Protein AF-A0A924K503-F1 (afdb_monomer_lite)

Structure (mmCIF, N/CA/C/O backbone):
data_AF-A0A924K503-F1
#
_entry.id   AF-A0A924K503-F1
#
loop_
_atom_site.group_PDB
_atom_site.id
_atom_site.type_symbol
_atom_site.label_atom_id
_atom_site.label_alt_id
_atom_site.label_comp_id
_atom_site.label_asym_id
_atom_site.label_entity_id
_atom_site.label_seq_id
_atom_site.pdbx_PDB_ins_code
_atom_site.Cartn_x
_atom_site.Cartn_y
_atom_site.Cartn_z
_atom_site.occupancy
_atom_site.B_iso_or_equiv
_atom_site.auth_seq_id
_atom_site.auth_comp_id
_atom_site.auth_asym_id
_atom_site.auth_atom_id
_atom_site.pdbx_PDB_model_num
ATOM 1 N N . MET A 1 1 ? 37.467 -23.038 -69.693 1.00 70.06 1 MET A N 1
ATOM 2 C CA . MET A 1 1 ? 37.809 -21.678 -69.196 1.00 70.06 1 MET A CA 1
ATOM 3 C C . MET A 1 1 ? 36.682 -20.637 -69.339 1.00 70.06 1 MET A C 1
ATOM 5 O O . MET A 1 1 ? 36.603 -19.745 -68.507 1.00 70.06 1 MET A O 1
ATOM 9 N N . ARG A 1 2 ? 35.776 -20.720 -70.331 1.00 81.38 2 ARG A N 1
ATOM 10 C CA . ARG A 1 2 ? 34.718 -19.707 -70.572 1.00 81.38 2 ARG A CA 1
ATOM 11 C C . ARG A 1 2 ? 33.615 -19.641 -69.495 1.00 81.38 2 ARG A C 1
ATOM 13 O O . ARG A 1 2 ? 33.121 -18.564 -69.187 1.00 81.38 2 ARG A O 1
ATOM 20 N N . THR A 1 3 ? 33.274 -20.772 -68.883 1.00 87.56 3 THR A N 1
ATOM 21 C CA . THR A 1 3 ? 32.226 -20.888 -67.849 1.00 87.56 3 THR A CA 1
ATOM 22 C C . THR A 1 3 ? 32.585 -20.178 -66.541 1.00 87.56 3 THR A C 1
ATOM 24 O O . THR A 1 3 ? 31.745 -19.486 -65.973 1.00 87.56 3 THR A O 1
ATOM 27 N N . ALA A 1 4 ? 33.841 -20.280 -66.094 1.00 90.12 4 ALA A N 1
ATOM 28 C CA . ALA A 1 4 ? 34.330 -19.585 -64.901 1.00 90.12 4 ALA A CA 1
ATOM 29 C C . ALA A 1 4 ? 34.285 -18.056 -65.067 1.00 90.12 4 ALA A C 1
ATOM 31 O O . ALA A 1 4 ? 33.856 -17.346 -64.161 1.00 90.12 4 ALA A O 1
ATOM 32 N N . LYS A 1 5 ? 34.645 -17.558 -66.258 1.00 90.31 5 LYS A N 1
ATOM 33 C CA . LYS A 1 5 ? 34.570 -16.131 -66.601 1.00 90.31 5 LYS A CA 1
ATOM 34 C C . LYS A 1 5 ? 33.128 -15.617 -66.598 1.00 90.31 5 LYS A C 1
ATOM 36 O O . LYS A 1 5 ? 32.862 -14.571 -66.016 1.00 90.31 5 LYS A O 1
ATOM 41 N N . ASN A 1 6 ? 32.197 -16.364 -67.192 1.00 92.38 6 ASN A N 1
ATOM 42 C CA . ASN A 1 6 ? 30.780 -15.993 -67.190 1.00 92.38 6 ASN A CA 1
ATOM 43 C C . ASN A 1 6 ? 30.218 -15.952 -65.762 1.00 92.38 6 ASN A C 1
ATOM 45 O O . ASN A 1 6 ? 29.602 -14.965 -65.383 1.00 92.38 6 ASN A O 1
ATOM 49 N N . LYS A 1 7 ? 30.543 -16.948 -64.928 1.00 93.06 7 LYS A N 1
ATOM 50 C CA . LYS A 1 7 ? 30.129 -16.979 -63.517 1.00 93.06 7 LYS A CA 1
ATOM 51 C C . LYS A 1 7 ? 30.683 -15.799 -62.708 1.00 93.06 7 LYS A C 1
ATOM 53 O O . LYS A 1 7 ? 29.996 -15.291 -61.827 1.00 93.06 7 LYS A O 1
ATOM 58 N N . ALA A 1 8 ? 31.909 -15.358 -62.998 1.00 94.00 8 ALA A N 1
ATOM 59 C CA . ALA A 1 8 ? 32.484 -14.163 -62.383 1.00 94.00 8 ALA A CA 1
ATOM 60 C C . ALA A 1 8 ? 31.744 -12.883 -62.813 1.00 94.00 8 ALA A C 1
ATOM 62 O O . ALA A 1 8 ? 31.435 -12.042 -61.973 1.00 94.00 8 ALA A O 1
ATOM 63 N N . LEU A 1 9 ? 31.390 -12.763 -64.096 1.00 93.56 9 LEU A N 1
ATOM 64 C CA . LEU A 1 9 ? 30.590 -11.642 -64.600 1.00 93.56 9 LEU A CA 1
ATOM 65 C C . LEU A 1 9 ? 29.169 -11.632 -64.023 1.00 93.56 9 LEU A C 1
ATOM 67 O O . LEU A 1 9 ? 28.655 -10.566 -63.690 1.00 93.56 9 LEU A O 1
ATOM 71 N N . ASP A 1 10 ? 28.553 -12.800 -63.856 1.00 93.81 10 ASP A N 1
ATOM 72 C CA . ASP A 1 10 ? 27.220 -12.920 -63.264 1.00 93.81 10 ASP A CA 1
ATOM 73 C C . ASP A 1 10 ? 27.212 -12.531 -61.781 1.00 93.81 10 ASP A C 1
ATOM 75 O O . ASP A 1 10 ? 26.240 -11.937 -61.318 1.00 93.81 10 ASP A O 1
ATOM 79 N N . ARG A 1 11 ? 28.306 -12.784 -61.045 1.00 92.75 11 ARG A N 1
ATOM 80 C CA . ARG A 1 11 ? 28.481 -12.265 -59.677 1.00 92.75 11 ARG A CA 1
ATOM 81 C C . ARG A 1 11 ? 28.548 -10.742 -59.658 1.00 92.75 11 ARG A C 1
ATOM 83 O O . ARG A 1 11 ? 27.734 -10.131 -58.988 1.00 92.75 11 ARG A O 1
ATOM 90 N N . ILE A 1 12 ? 29.401 -10.133 -60.483 1.00 93.50 12 ILE A N 1
ATOM 91 C CA . ILE A 1 12 ? 29.533 -8.664 -60.556 1.00 93.50 12 ILE A CA 1
ATOM 92 C C . ILE A 1 12 ? 28.195 -7.996 -60.914 1.00 93.50 12 ILE A C 1
ATOM 94 O O . ILE A 1 12 ? 27.837 -6.957 -60.361 1.00 93.50 12 ILE A O 1
ATOM 98 N N . ARG A 1 13 ? 27.429 -8.593 -61.835 1.00 91.88 13 ARG A N 1
ATOM 99 C CA . ARG A 1 13 ? 26.086 -8.110 -62.196 1.00 91.88 13 ARG A CA 1
ATOM 100 C C . ARG A 1 13 ? 25.100 -8.237 -61.039 1.00 91.88 13 ARG A C 1
ATOM 102 O O . ARG A 1 13 ? 24.308 -7.326 -60.818 1.00 91.88 13 ARG A O 1
ATOM 109 N N . ARG A 1 14 ? 25.148 -9.353 -60.307 1.00 93.69 14 ARG A N 1
ATOM 110 C CA . ARG A 1 14 ? 24.310 -9.576 -59.127 1.00 93.69 14 ARG A CA 1
ATOM 111 C C . ARG A 1 14 ? 24.630 -8.567 -58.032 1.00 93.69 14 ARG A C 1
ATOM 113 O O . ARG A 1 14 ? 23.702 -7.967 -57.511 1.00 93.69 14 ARG A O 1
ATOM 120 N N . ASP A 1 15 ? 25.907 -8.349 -57.746 1.00 93.50 15 ASP A N 1
ATOM 121 C CA . ASP A 1 15 ? 26.363 -7.442 -56.693 1.00 93.50 15 ASP A CA 1
ATOM 122 C C . ASP A 1 15 ? 25.942 -5.998 -56.991 1.00 93.50 15 ASP A C 1
ATOM 124 O O . ASP A 1 15 ? 25.444 -5.306 -56.110 1.00 93.50 15 ASP A O 1
ATOM 128 N N . ARG A 1 16 ? 26.019 -5.571 -58.260 1.00 92.25 16 ARG A N 1
ATOM 129 C CA . ARG A 1 16 ? 25.521 -4.256 -58.691 1.00 92.25 16 ARG A CA 1
ATOM 130 C C . ARG A 1 16 ? 24.011 -4.100 -58.491 1.00 92.25 16 ARG A C 1
ATOM 132 O O . ARG A 1 16 ? 23.565 -3.061 -58.022 1.00 92.25 16 ARG A O 1
ATOM 139 N N . ASN A 1 17 ? 23.231 -5.124 -58.833 1.00 92.56 17 ASN A N 1
ATOM 140 C CA . ASN A 1 17 ? 21.784 -5.096 -58.610 1.00 92.56 17 ASN A CA 1
ATOM 141 C C . ASN A 1 17 ? 21.427 -5.159 -57.120 1.00 92.56 17 ASN A C 1
ATOM 143 O O . ASN A 1 17 ? 20.423 -4.584 -56.718 1.00 92.56 17 ASN A O 1
ATOM 147 N N . LEU A 1 18 ? 22.215 -5.872 -56.310 1.00 92.25 18 LEU A N 1
ATOM 148 C CA . LEU A 1 18 ? 22.025 -5.926 -54.863 1.00 92.25 18 LEU A CA 1
ATOM 149 C C . LEU A 1 18 ? 22.298 -4.566 -54.225 1.00 92.25 18 LEU A C 1
ATOM 151 O O . LEU A 1 18 ? 21.484 -4.133 -53.423 1.00 92.25 18 LEU A O 1
ATOM 155 N N . ALA A 1 19 ? 23.371 -3.879 -54.625 1.00 92.56 19 ALA A N 1
ATOM 156 C CA . ALA A 1 19 ? 23.685 -2.540 -54.130 1.00 92.56 19 ALA A CA 1
ATOM 157 C C . ALA A 1 19 ? 22.525 -1.558 -54.363 1.00 92.56 19 ALA A C 1
ATOM 159 O O . ALA A 1 19 ? 22.044 -0.960 -53.409 1.00 92.56 19 ALA A O 1
ATOM 160 N 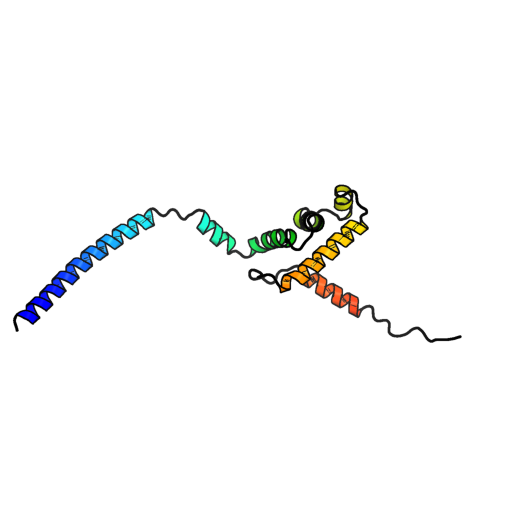N . GLY A 1 20 ? 21.989 -1.489 -55.588 1.00 91.94 20 GLY A N 1
ATOM 161 C CA . GLY A 1 20 ? 20.858 -0.598 -55.881 1.00 91.94 20 GLY A CA 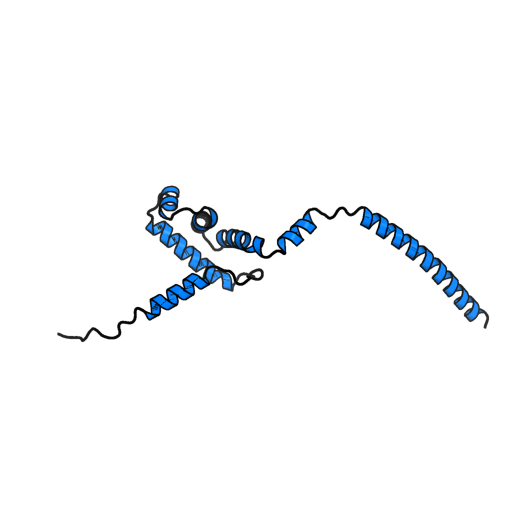1
ATOM 162 C C . GLY A 1 20 ? 19.576 -0.947 -55.112 1.00 91.94 20 GLY A C 1
ATOM 163 O O . GLY A 1 20 ? 18.839 -0.059 -54.708 1.00 91.94 20 GLY A O 1
ATOM 164 N N . LYS A 1 21 ? 19.318 -2.236 -54.850 1.00 91.00 21 LYS A N 1
ATOM 165 C CA . LYS A 1 21 ? 18.168 -2.657 -54.031 1.00 91.00 21 LYS A CA 1
ATOM 166 C C . LYS A 1 21 ? 18.335 -2.332 -52.551 1.00 91.00 21 LYS A C 1
ATOM 168 O O . LYS A 1 21 ? 17.344 -2.102 -51.874 1.00 91.00 21 LYS A O 1
ATOM 173 N N . LEU A 1 22 ? 19.564 -2.381 -52.040 1.00 91.50 22 LEU A N 1
ATOM 174 C CA . LEU A 1 22 ? 19.845 -2.025 -50.651 1.00 91.50 22 LEU A CA 1
ATOM 175 C C . LEU A 1 22 ? 19.630 -0.528 -50.422 1.00 91.50 22 LEU A C 1
ATOM 177 O O . LEU A 1 22 ? 19.020 -0.177 -49.422 1.00 91.50 22 LEU A O 1
ATOM 181 N N . GLU A 1 23 ? 20.041 0.317 -51.370 1.00 90.31 23 GLU A N 1
ATOM 182 C CA . GLU A 1 23 ? 19.776 1.764 -51.331 1.00 90.31 23 GLU A CA 1
ATOM 183 C C . GLU A 1 23 ? 18.268 2.070 -51.345 1.00 90.31 23 GLU A C 1
ATOM 185 O O . GLU A 1 23 ? 17.794 2.898 -50.575 1.00 90.31 23 GLU A O 1
ATOM 190 N N . GLU A 1 24 ? 17.489 1.364 -52.171 1.00 88.81 24 GLU A N 1
ATOM 191 C CA . GLU A 1 24 ? 16.025 1.509 -52.214 1.00 88.81 24 GLU A CA 1
ATOM 192 C C . GLU A 1 24 ? 15.366 1.106 -50.881 1.00 88.81 24 GLU A C 1
ATOM 194 O O . GLU A 1 24 ? 14.546 1.848 -50.346 1.00 88.81 24 GLU A O 1
ATOM 199 N N . ILE A 1 25 ? 15.785 -0.023 -50.292 1.00 88.75 25 ILE A N 1
ATOM 200 C CA . ILE A 1 25 ? 15.303 -0.478 -48.975 1.00 88.75 25 ILE A CA 1
ATOM 201 C C . ILE A 1 25 ? 15.682 0.514 -47.869 1.00 88.75 25 ILE A C 1
ATOM 203 O O . ILE A 1 25 ? 14.886 0.752 -46.964 1.00 88.75 25 ILE A O 1
ATOM 207 N N . GLU A 1 26 ? 16.891 1.074 -47.918 1.00 89.06 26 GLU A N 1
ATOM 208 C CA . GLU A 1 26 ? 17.350 2.068 -46.950 1.00 89.06 26 GLU A CA 1
ATOM 209 C C . GLU A 1 26 ? 16.499 3.340 -47.017 1.00 89.06 26 GLU A C 1
ATOM 211 O O . GLU A 1 26 ? 16.051 3.828 -45.979 1.00 89.06 26 GLU A O 1
ATOM 216 N N . HIS A 1 27 ? 16.207 3.833 -48.223 1.00 85.94 27 HIS A N 1
ATOM 217 C CA . HIS A 1 27 ? 15.322 4.980 -48.409 1.00 85.94 27 HIS A CA 1
ATOM 218 C C . HIS A 1 27 ? 13.899 4.718 -47.905 1.00 85.94 27 HIS A C 1
ATOM 220 O O . HIS A 1 27 ? 13.331 5.576 -47.225 1.00 85.94 27 HIS A O 1
ATOM 226 N N . ASP A 1 28 ? 13.340 3.538 -48.178 1.00 83.38 28 ASP A N 1
ATOM 227 C CA . ASP A 1 28 ? 12.021 3.148 -47.673 1.00 83.38 28 ASP A CA 1
ATOM 228 C C . ASP A 1 28 ? 11.998 3.062 -46.139 1.00 83.38 28 ASP A C 1
ATOM 230 O O . ASP A 1 28 ? 11.044 3.529 -45.511 1.00 83.38 28 ASP A O 1
ATOM 234 N N . LEU A 1 29 ? 13.051 2.515 -45.517 1.00 80.56 29 LEU A N 1
ATOM 235 C CA . LEU A 1 29 ? 13.180 2.468 -44.057 1.00 80.56 29 LEU A CA 1
ATOM 236 C C . LEU A 1 29 ? 13.263 3.871 -43.456 1.00 80.56 29 LEU A C 1
ATOM 238 O O . LEU A 1 29 ? 12.554 4.164 -42.499 1.00 80.56 29 LEU A O 1
ATOM 242 N N . GLN A 1 30 ? 14.092 4.745 -44.029 1.00 82.06 30 GLN A N 1
ATOM 243 C CA . GLN A 1 30 ? 14.253 6.123 -43.559 1.00 82.06 30 GLN A CA 1
ATOM 244 C C . GLN A 1 30 ? 12.948 6.916 -43.680 1.00 82.06 30 GLN A C 1
ATOM 246 O O . GLN A 1 30 ? 12.607 7.690 -42.787 1.00 82.06 30 GLN A O 1
ATOM 251 N N . ALA A 1 31 ? 12.186 6.711 -44.759 1.00 79.06 31 ALA A N 1
ATOM 252 C CA . ALA A 1 31 ? 10.878 7.334 -44.934 1.00 79.06 31 ALA A CA 1
ATOM 253 C C . ALA A 1 31 ? 9.853 6.829 -43.904 1.00 79.06 31 ALA A C 1
ATOM 255 O O . ALA A 1 31 ? 9.050 7.616 -43.404 1.00 79.06 31 ALA A O 1
ATOM 256 N N . GLN A 1 32 ? 9.891 5.537 -43.561 1.00 71.56 32 GLN A N 1
ATOM 257 C CA . GLN A 1 32 ? 9.062 4.969 -42.495 1.00 71.56 32 GLN A CA 1
ATOM 258 C C . GLN A 1 32 ? 9.460 5.513 -41.120 1.00 71.56 32 GLN A C 1
ATOM 260 O O . GLN A 1 32 ? 8.587 5.932 -40.368 1.00 71.56 32 GLN A O 1
ATOM 265 N N . GLU A 1 33 ? 10.756 5.566 -40.813 1.00 69.56 33 GLU A N 1
ATOM 266 C CA . GLU A 1 33 ? 11.295 6.070 -39.546 1.00 69.56 33 GLU A CA 1
ATOM 267 C C . GLU A 1 33 ? 10.988 7.563 -39.347 1.00 69.56 33 GLU A C 1
ATOM 269 O O . GLU A 1 33 ? 10.580 7.971 -38.264 1.00 69.56 33 GLU A O 1
ATOM 274 N N . ALA A 1 34 ? 11.055 8.372 -40.409 1.00 67.44 34 ALA A N 1
ATOM 275 C CA . ALA A 1 34 ? 10.669 9.785 -40.373 1.00 67.44 34 ALA A CA 1
ATOM 276 C C . ALA A 1 34 ? 9.169 10.016 -40.092 1.00 67.44 34 ALA A C 1
ATOM 278 O O . ALA A 1 34 ? 8.781 11.109 -39.676 1.00 67.44 34 ALA A O 1
ATOM 279 N N . LEU A 1 35 ? 8.322 9.006 -40.321 1.00 63.09 35 LEU A N 1
ATOM 280 C CA . LEU A 1 35 ? 6.890 9.027 -40.007 1.00 63.09 35 LEU A CA 1
ATOM 281 C C . LEU A 1 35 ? 6.573 8.432 -38.625 1.00 63.09 35 LEU A C 1
ATOM 283 O O . LEU A 1 35 ? 5.427 8.534 -38.177 1.00 63.09 35 LEU A O 1
ATOM 287 N N . VAL A 1 36 ? 7.558 7.846 -37.933 1.00 56.53 36 VAL A N 1
ATOM 288 C CA . VAL A 1 36 ? 7.411 7.421 -36.539 1.00 56.53 36 VAL A CA 1
ATOM 289 C C . VAL A 1 36 ? 7.435 8.668 -35.659 1.00 56.53 36 VAL A C 1
ATOM 291 O O . VAL A 1 36 ? 8.479 9.178 -35.262 1.00 56.53 36 VAL A O 1
ATOM 294 N N . VAL A 1 37 ? 6.248 9.179 -35.342 1.00 59.44 37 VAL A N 1
ATOM 295 C CA . VAL A 1 37 ? 6.066 10.021 -34.158 1.00 59.44 37 VAL A CA 1
ATOM 296 C C . VAL A 1 37 ? 6.381 9.121 -32.959 1.00 59.44 37 VAL A C 1
ATOM 298 O O . VAL A 1 37 ? 5.755 8.062 -32.876 1.00 59.44 37 VAL A O 1
ATOM 301 N N . PRO A 1 38 ? 7.329 9.480 -32.067 1.00 55.75 38 PRO A N 1
ATOM 302 C CA . PRO A 1 38 ? 7.589 8.701 -30.861 1.00 55.75 38 PRO A CA 1
ATOM 303 C C . PRO A 1 38 ? 6.258 8.437 -30.167 1.00 55.75 38 PRO A C 1
ATOM 305 O O . PRO A 1 38 ? 5.523 9.389 -29.876 1.00 55.75 38 PRO A O 1
ATOM 308 N N . ASP A 1 39 ? 5.907 7.162 -29.998 1.00 57.69 39 ASP A N 1
ATOM 309 C CA . ASP A 1 39 ? 4.628 6.817 -29.402 1.00 57.69 39 ASP A CA 1
ATOM 310 C C . ASP A 1 39 ? 4.619 7.416 -27.996 1.00 57.69 39 ASP A C 1
ATOM 312 O O . ASP A 1 39 ? 5.599 7.338 -27.253 1.00 57.69 39 ASP A O 1
ATOM 316 N N . PHE A 1 40 ? 3.515 8.056 -27.625 1.00 50.75 40 PHE A N 1
ATOM 317 C CA . PHE A 1 40 ? 3.337 8.675 -26.310 1.00 50.75 40 PHE A CA 1
ATOM 318 C C . PHE A 1 40 ? 3.662 7.671 -25.182 1.00 50.75 40 PHE A C 1
ATOM 320 O O . PHE A 1 40 ? 4.061 8.060 -24.085 1.00 50.75 40 PHE A O 1
ATOM 327 N N . PHE A 1 41 ? 3.515 6.377 -25.49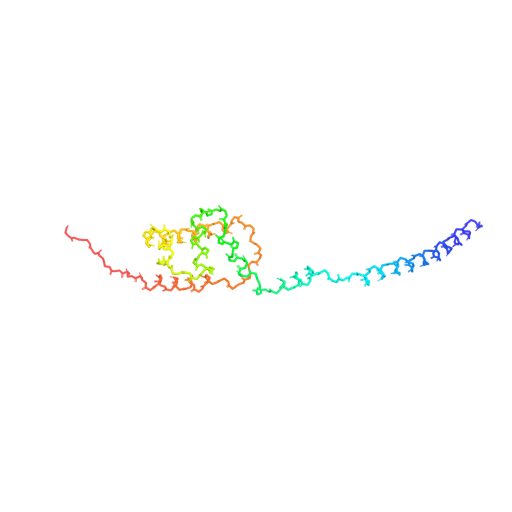0 1.00 51.53 41 PHE A N 1
ATOM 328 C CA . PHE A 1 41 ? 3.894 5.228 -24.679 1.00 51.53 41 PHE A CA 1
ATOM 329 C C . PHE A 1 41 ? 5.399 5.065 -24.427 1.00 51.53 41 PHE A C 1
ATOM 331 O O . PHE A 1 41 ? 5.754 4.789 -23.285 1.00 51.53 41 PHE A O 1
ATOM 338 N N . ASP A 1 42 ? 6.278 5.280 -25.407 1.00 57.66 42 ASP A N 1
ATOM 339 C CA . ASP A 1 42 ? 7.727 5.097 -25.221 1.00 57.66 42 ASP A CA 1
ATOM 340 C C . ASP A 1 42 ? 8.299 6.174 -24.287 1.00 57.66 42 ASP A C 1
ATOM 342 O O . ASP A 1 42 ? 9.041 5.879 -23.353 1.00 57.66 42 ASP A O 1
ATOM 346 N N . ALA A 1 43 ? 7.846 7.422 -24.446 1.00 59.59 43 ALA A N 1
ATOM 347 C CA . ALA A 1 43 ? 8.194 8.510 -23.532 1.00 59.59 43 ALA A CA 1
ATOM 348 C C . ALA A 1 43 ? 7.636 8.289 -22.112 1.00 59.59 43 ALA A C 1
ATOM 350 O O . ALA A 1 43 ? 8.253 8.689 -21.122 1.00 59.59 43 ALA A O 1
ATOM 351 N N . LEU A 1 44 ? 6.464 7.652 -21.997 1.00 56.56 44 LEU A N 1
ATOM 352 C CA . LEU A 1 44 ? 5.887 7.248 -20.714 1.00 56.56 44 LEU A CA 1
ATOM 353 C C . LEU A 1 44 ? 6.678 6.104 -20.068 1.00 56.56 44 LEU A C 1
ATOM 355 O O . LEU A 1 44 ? 6.837 6.115 -18.851 1.00 56.56 44 LEU A O 1
ATOM 359 N N . ASP A 1 45 ? 7.173 5.136 -20.838 1.00 56.75 45 ASP A N 1
ATOM 360 C CA . ASP A 1 45 ? 7.979 4.030 -20.317 1.00 56.75 45 ASP A CA 1
ATOM 361 C C . ASP A 1 45 ? 9.394 4.480 -19.910 1.00 56.75 45 ASP A C 1
ATOM 363 O O . ASP A 1 45 ? 9.874 4.060 -18.854 1.00 56.75 45 ASP A O 1
ATOM 367 N N . ASP A 1 46 ? 10.001 5.430 -20.626 1.00 58.59 46 ASP A N 1
ATOM 368 C CA . ASP A 1 46 ? 11.241 6.095 -20.202 1.00 58.59 46 ASP A CA 1
ATOM 369 C C . ASP A 1 46 ? 11.032 6.931 -18.926 1.00 58.59 46 ASP A C 1
ATOM 371 O O . ASP A 1 46 ? 11.827 6.858 -17.988 1.00 58.59 46 ASP A O 1
ATOM 375 N N . ALA A 1 47 ? 9.911 7.653 -18.817 1.00 57.03 47 ALA A N 1
ATOM 376 C CA . ALA A 1 47 ? 9.544 8.371 -17.592 1.00 57.03 47 ALA A CA 1
ATOM 377 C C . ALA A 1 47 ? 9.209 7.428 -16.416 1.00 57.03 47 ALA A C 1
ATOM 379 O O . ALA A 1 47 ? 9.306 7.818 -15.252 1.00 57.03 47 ALA A O 1
ATOM 380 N N . ARG A 1 48 ? 8.816 6.178 -16.694 1.00 53.34 48 ARG A N 1
ATOM 381 C CA . ARG A 1 48 ? 8.621 5.123 -15.683 1.00 53.34 48 ARG A CA 1
ATOM 382 C C . ARG A 1 48 ? 9.922 4.446 -15.268 1.00 53.34 48 ARG A C 1
ATOM 384 O O . ARG A 1 48 ? 9.942 3.823 -14.206 1.00 53.34 48 ARG A O 1
ATOM 391 N N . ALA A 1 49 ? 10.977 4.547 -16.075 1.00 56.19 49 ALA A N 1
ATOM 392 C CA . ALA A 1 49 ? 12.308 4.071 -15.715 1.00 56.19 49 ALA A CA 1
ATOM 393 C C . ALA A 1 49 ? 12.954 4.933 -14.612 1.00 56.19 49 ALA A C 1
ATOM 395 O O . ALA A 1 49 ? 13.840 4.444 -13.907 1.00 56.19 49 ALA A O 1
ATOM 396 N N . ASP A 1 50 ? 12.468 6.163 -14.395 1.00 51.16 50 ASP A N 1
ATOM 397 C CA . ASP A 1 50 ? 12.829 6.970 -13.231 1.00 51.16 50 ASP A CA 1
ATOM 398 C C . ASP A 1 50 ? 12.226 6.364 -11.950 1.00 51.16 50 ASP A C 1
ATOM 400 O O . ASP A 1 50 ? 11.013 6.350 -11.721 1.00 51.16 50 ASP A O 1
ATOM 404 N N . GLU A 1 51 ? 13.112 5.881 -11.075 1.00 54.31 51 GLU A N 1
ATOM 405 C CA . GLU A 1 51 ? 12.855 5.134 -9.829 1.00 54.31 51 GLU A CA 1
ATOM 406 C C . GLU A 1 51 ? 11.821 5.755 -8.867 1.00 54.31 51 GLU A C 1
ATOM 408 O O . GLU A 1 51 ? 11.366 5.100 -7.929 1.00 54.31 51 GLU A O 1
ATOM 413 N N . ILE A 1 52 ? 11.439 7.013 -9.084 1.00 49.03 52 ILE A N 1
ATOM 414 C CA . ILE A 1 52 ? 10.574 7.817 -8.218 1.00 49.03 52 ILE A CA 1
ATOM 415 C C . ILE A 1 52 ? 9.081 7.464 -8.408 1.00 49.03 52 ILE A C 1
ATOM 417 O O . ILE A 1 52 ? 8.279 7.679 -7.496 1.00 49.03 52 ILE A O 1
ATOM 421 N N . GLY A 1 53 ? 8.689 6.857 -9.536 1.00 53.31 53 GLY A N 1
ATOM 422 C CA . GLY A 1 53 ? 7.292 6.479 -9.812 1.00 53.31 53 GLY A CA 1
ATOM 423 C C . GLY A 1 53 ? 6.843 5.127 -9.237 1.00 53.31 53 GLY A C 1
ATOM 424 O O . GLY A 1 53 ? 5.643 4.889 -9.069 1.00 53.31 53 GLY A O 1
ATOM 425 N N . ASP A 1 54 ? 7.781 4.233 -8.918 1.00 63.09 54 ASP A N 1
ATOM 426 C CA . ASP A 1 54 ? 7.450 2.829 -8.644 1.00 63.09 54 ASP A CA 1
ATOM 427 C C . ASP A 1 54 ? 6.987 2.600 -7.193 1.00 63.09 54 ASP A C 1
ATOM 429 O O . ASP A 1 54 ? 6.171 1.724 -6.927 1.00 63.09 54 ASP A O 1
ATOM 433 N N . ASP A 1 55 ? 7.416 3.409 -6.221 1.00 70.81 55 ASP A N 1
ATOM 434 C CA . ASP A 1 55 ? 7.108 3.149 -4.806 1.00 70.81 55 ASP A CA 1
ATOM 435 C C . ASP A 1 55 ? 5.629 3.365 -4.442 1.00 70.81 55 ASP A C 1
ATOM 437 O O . ASP A 1 55 ? 5.051 2.558 -3.705 1.00 70.81 55 ASP A O 1
ATOM 441 N N . LEU A 1 56 ? 4.979 4.404 -4.983 1.00 77.06 56 LEU A N 1
ATOM 442 C CA . LEU A 1 56 ? 3.540 4.620 -4.781 1.00 77.06 56 LEU A CA 1
ATOM 443 C C . LEU A 1 56 ? 2.718 3.547 -5.504 1.00 77.06 56 LEU A C 1
ATOM 445 O O . LEU A 1 56 ? 1.766 3.006 -4.938 1.00 77.06 56 LEU A O 1
ATOM 449 N N . LEU A 1 57 ? 3.108 3.199 -6.730 1.00 79.31 57 LEU 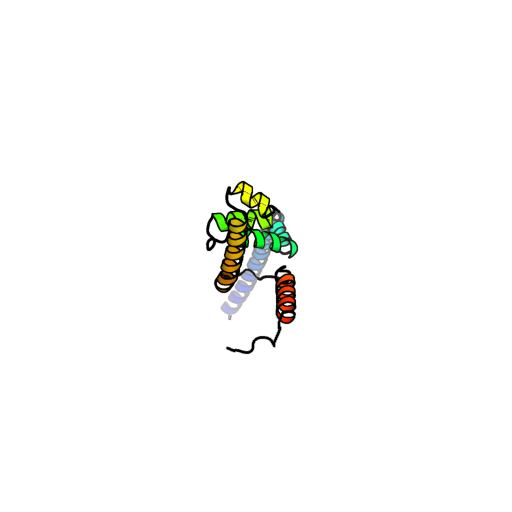A N 1
ATOM 450 C CA . LEU A 1 57 ? 2.443 2.170 -7.523 1.00 79.31 57 LEU A CA 1
ATOM 451 C C . LEU A 1 57 ? 2.566 0.794 -6.845 1.00 79.31 57 LEU A C 1
ATOM 453 O O . LEU A 1 57 ? 1.570 0.093 -6.648 1.00 79.31 57 LEU A O 1
ATOM 457 N N . ARG A 1 58 ? 3.771 0.447 -6.377 1.00 78.94 58 ARG A N 1
ATOM 458 C CA . ARG A 1 58 ? 4.038 -0.730 -5.539 1.00 78.94 58 ARG A CA 1
ATOM 459 C C . ARG A 1 58 ? 3.187 -0.719 -4.282 1.00 78.94 58 ARG A C 1
ATOM 461 O O . ARG A 1 58 ? 2.644 -1.763 -3.924 1.00 78.94 58 ARG A O 1
ATOM 468 N N . LEU A 1 59 ? 3.042 0.423 -3.609 1.00 82.56 59 LEU A N 1
ATOM 469 C CA . LEU A 1 59 ? 2.209 0.540 -2.411 1.00 82.56 59 LEU A CA 1
ATOM 470 C C . LEU A 1 59 ? 0.731 0.260 -2.718 1.00 82.56 59 LEU A C 1
ATOM 472 O O . LEU A 1 59 ? 0.097 -0.499 -1.980 1.00 82.56 59 LEU A O 1
ATOM 476 N N . ILE A 1 60 ? 0.206 0.802 -3.823 1.00 83.06 60 ILE A N 1
ATOM 477 C CA . ILE A 1 60 ? -1.162 0.547 -4.298 1.00 83.06 60 ILE A CA 1
ATOM 478 C C . ILE A 1 60 ? -1.359 -0.951 -4.543 1.00 83.06 60 ILE A C 1
ATOM 480 O O . ILE A 1 60 ? -2.235 -1.561 -3.921 1.00 83.06 60 ILE A O 1
ATOM 484 N N . PHE A 1 61 ? -0.506 -1.572 -5.362 1.00 81.56 61 PHE A N 1
ATOM 485 C CA . PHE A 1 61 ? -0.618 -2.996 -5.689 1.00 81.56 61 PHE A CA 1
ATOM 486 C C . PHE A 1 61 ? -0.450 -3.905 -4.471 1.00 81.56 61 PHE A C 1
ATOM 488 O O . PHE A 1 61 ? -1.186 -4.881 -4.317 1.00 81.56 61 PHE A O 1
ATOM 495 N N . THR A 1 62 ? 0.455 -3.555 -3.556 1.00 82.25 62 THR A N 1
ATOM 496 C CA . THR A 1 62 ? 0.657 -4.314 -2.316 1.00 82.25 62 THR A CA 1
ATOM 497 C C . THR A 1 62 ? -0.568 -4.218 -1.402 1.00 82.25 62 THR A C 1
ATOM 499 O O . THR A 1 62 ? -0.949 -5.208 -0.777 1.00 82.25 62 THR A O 1
ATOM 502 N N . SER A 1 63 ? -1.231 -3.058 -1.336 1.00 82.25 63 SER A N 1
ATOM 503 C CA . SER A 1 63 ? -2.445 -2.886 -0.525 1.00 82.25 63 SER A CA 1
ATOM 504 C C . SER A 1 63 ? -3.659 -3.656 -1.065 1.00 82.25 63 SER A C 1
ATOM 506 O O . SER A 1 63 ? -4.490 -4.119 -0.283 1.00 82.25 63 SER A O 1
ATOM 508 N N . CYS A 1 64 ? -3.725 -3.867 -2.383 1.00 82.94 64 CYS A N 1
ATOM 509 C CA . CYS A 1 64 ? -4.837 -4.527 -3.073 1.00 82.94 64 CYS A CA 1
ATOM 510 C C . CYS A 1 64 ? -4.648 -6.045 -3.266 1.00 82.94 64 CYS A C 1
ATOM 512 O O . CYS A 1 64 ? -5.385 -6.666 -4.032 1.00 82.94 64 CYS A O 1
ATOM 514 N N . HIS A 1 65 ? -3.688 -6.663 -2.576 1.00 83.81 65 HIS A N 1
ATOM 515 C CA . HIS A 1 65 ? -3.301 -8.051 -2.824 1.00 83.81 65 HIS A CA 1
ATOM 516 C C . HIS A 1 65 ? -4.448 -9.061 -2.579 1.00 83.81 65 HIS A C 1
ATOM 518 O O . HIS A 1 65 ? -5.118 -8.993 -1.541 1.00 83.81 65 HIS A O 1
ATOM 524 N N . PRO A 1 66 ? -4.664 -10.054 -3.469 1.00 84.38 66 PRO A N 1
ATOM 525 C CA . PRO A 1 66 ? -5.796 -10.983 -3.373 1.00 84.38 66 PRO A CA 1
ATOM 526 C C . PRO A 1 66 ? -5.754 -11.910 -2.148 1.00 84.38 66 PRO A C 1
ATOM 528 O O . PRO A 1 66 ? -6.799 -12.394 -1.728 1.00 84.38 66 PRO A O 1
ATOM 531 N N . VAL A 1 67 ? -4.581 -12.117 -1.536 1.00 86.12 67 VAL A N 1
ATOM 532 C CA . VAL A 1 67 ? -4.434 -12.899 -0.284 1.00 86.12 67 VAL A CA 1
ATOM 533 C C . VAL A 1 67 ? -5.082 -12.201 0.924 1.00 86.12 67 VAL A C 1
ATOM 535 O O . VAL A 1 67 ? -5.374 -12.840 1.932 1.00 86.12 67 VAL A O 1
ATOM 538 N N . LEU A 1 68 ? -5.337 -10.893 0.840 1.00 86.50 68 LEU A N 1
ATOM 539 C CA . LEU A 1 68 ? -6.071 -10.161 1.866 1.00 86.50 68 LEU A CA 1
ATOM 540 C C . LEU A 1 68 ? -7.583 -10.277 1.651 1.00 86.50 68 LEU A C 1
ATOM 542 O O . LEU A 1 68 ? -8.070 -10.202 0.521 1.00 86.50 68 LEU A O 1
ATOM 546 N N . SER A 1 69 ? -8.341 -10.366 2.748 1.00 89.06 69 SER A N 1
ATOM 547 C CA . SER A 1 69 ? -9.798 -10.215 2.697 1.00 89.06 69 SER A CA 1
ATOM 548 C C . SER A 1 69 ? -10.181 -8.820 2.186 1.00 89.06 69 SER A C 1
ATOM 550 O O . SER A 1 69 ? -9.420 -7.861 2.329 1.00 89.06 69 SER A O 1
ATOM 552 N N . MET A 1 70 ? -11.375 -8.683 1.602 1.00 90.56 70 MET A N 1
ATOM 553 C CA . MET A 1 70 ? -11.829 -7.406 1.036 1.00 90.56 70 MET A CA 1
ATOM 554 C C . MET A 1 70 ? -11.792 -6.262 2.061 1.00 90.56 70 MET A C 1
ATOM 556 O O . MET A 1 70 ? -11.274 -5.187 1.769 1.00 90.56 70 MET A O 1
ATOM 560 N N . GLU A 1 71 ? -12.261 -6.518 3.284 1.00 90.31 71 GLU A N 1
ATOM 561 C CA . GLU A 1 71 ? -12.212 -5.542 4.378 1.00 90.31 71 GLU A CA 1
ATOM 562 C C . GLU A 1 71 ? -10.774 -5.153 4.752 1.00 90.31 71 GLU A C 1
ATOM 564 O O . GLU A 1 71 ? -10.493 -3.993 5.046 1.00 90.31 71 GLU A O 1
ATOM 569 N N . ALA A 1 72 ? -9.842 -6.112 4.736 1.00 91.00 72 ALA A N 1
ATOM 570 C CA . ALA A 1 72 ? -8.440 -5.847 5.029 1.00 91.00 72 ALA A CA 1
ATOM 571 C C . ALA A 1 72 ? -7.788 -4.987 3.939 1.00 91.00 72 ALA A C 1
ATOM 573 O O . ALA A 1 72 ? -7.046 -4.069 4.282 1.00 91.00 72 ALA A O 1
ATOM 574 N N . ARG A 1 73 ? -8.099 -5.237 2.657 1.00 92.56 73 ARG A N 1
ATOM 575 C CA . ARG A 1 73 ? -7.633 -4.408 1.533 1.00 92.56 73 ARG A CA 1
ATOM 576 C C . ARG A 1 73 ? -8.086 -2.967 1.707 1.00 92.56 73 ARG A C 1
ATOM 578 O O . ARG A 1 73 ? -7.254 -2.077 1.836 1.00 92.56 73 ARG A O 1
ATOM 585 N N . VAL A 1 74 ? -9.395 -2.748 1.822 1.00 92.50 74 VAL A N 1
ATOM 586 C CA . VAL A 1 74 ? -9.960 -1.396 1.905 1.00 92.50 74 VAL A CA 1
ATOM 587 C C . VAL A 1 74 ? -9.454 -0.660 3.154 1.00 92.50 74 VAL A C 1
ATOM 589 O O . VAL A 1 74 ? -9.088 0.510 3.066 1.00 92.50 74 VAL A O 1
ATOM 592 N N . ALA A 1 75 ? -9.342 -1.327 4.310 1.00 92.44 75 ALA A N 1
ATOM 593 C CA . ALA A 1 75 ? -8.778 -0.710 5.515 1.00 92.44 75 ALA A CA 1
ATOM 594 C C . ALA A 1 75 ? -7.298 -0.310 5.347 1.00 92.44 75 ALA A C 1
ATOM 596 O O . ALA A 1 75 ? -6.885 0.747 5.830 1.00 92.44 75 ALA A O 1
ATOM 597 N N . LEU A 1 76 ? -6.492 -1.129 4.660 1.00 89.38 76 LEU A N 1
ATOM 598 C CA . LEU A 1 76 ? -5.079 -0.839 4.412 1.00 89.38 76 LEU A CA 1
ATOM 599 C C . LEU A 1 76 ? -4.905 0.313 3.410 1.00 89.38 76 LEU A C 1
ATOM 601 O O . LEU A 1 76 ? -4.086 1.202 3.641 1.00 89.38 76 LEU A O 1
ATOM 605 N N . THR A 1 77 ? -5.703 0.324 2.341 1.00 90.31 77 THR A N 1
ATOM 606 C CA . THR A 1 77 ? -5.740 1.377 1.315 1.00 90.31 77 THR A CA 1
ATOM 607 C C . THR A 1 77 ? -6.121 2.727 1.930 1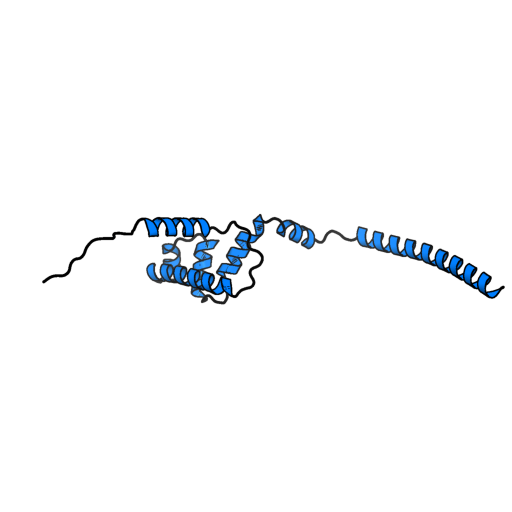.00 90.31 77 THR A C 1
ATOM 609 O O . THR A 1 77 ? -5.401 3.706 1.746 1.00 90.31 77 THR A O 1
ATOM 612 N N . LEU A 1 78 ? -7.178 2.783 2.750 1.00 90.88 78 LEU A N 1
ATOM 613 C CA . LEU A 1 78 ? -7.584 4.010 3.452 1.00 90.88 78 LEU A CA 1
ATOM 614 C C . LEU A 1 78 ? -6.494 4.531 4.397 1.00 90.88 78 LEU A C 1
ATOM 616 O O . LEU A 1 78 ? -6.300 5.739 4.518 1.00 90.88 78 LEU A O 1
ATOM 620 N N . LYS A 1 79 ? -5.752 3.628 5.048 1.00 87.50 79 LYS A N 1
ATOM 621 C CA . LYS A 1 79 ? -4.686 4.009 5.977 1.00 87.50 79 LYS A CA 1
ATOM 622 C C . LYS A 1 79 ? -3.428 4.528 5.279 1.00 87.50 79 LYS A C 1
ATOM 624 O O . LYS A 1 79 ? -2.785 5.435 5.798 1.00 87.50 79 LYS A O 1
ATOM 629 N N . LEU A 1 80 ? -3.030 3.895 4.178 1.00 84.25 80 LEU A N 1
ATOM 630 C CA . LEU A 1 80 ? -1.744 4.143 3.519 1.00 84.25 80 LEU A CA 1
ATOM 631 C C . LEU A 1 80 ? -1.840 5.176 2.398 1.00 84.25 80 LEU A C 1
ATOM 633 O O . LEU A 1 80 ? -0.931 5.982 2.257 1.00 84.25 80 LEU A O 1
ATOM 637 N N . LEU A 1 81 ? -2.929 5.150 1.629 1.00 86.56 81 LEU A N 1
ATOM 638 C CA . LEU A 1 81 ? -3.156 6.061 0.506 1.00 86.56 81 LEU A CA 1
ATOM 639 C C . LEU A 1 81 ? -4.116 7.185 0.886 1.00 86.56 81 LEU A C 1
ATOM 641 O O . LEU A 1 81 ? -3.891 8.333 0.531 1.00 86.56 81 LEU A O 1
ATOM 645 N N . GLY A 1 82 ? -5.171 6.859 1.637 1.00 81.69 82 GLY A N 1
ATOM 646 C CA . GLY A 1 82 ? -6.145 7.855 2.087 1.00 81.69 82 GLY A CA 1
ATOM 647 C C . GLY A 1 82 ? -5.650 8.739 3.238 1.00 81.69 82 GLY A C 1
ATOM 648 O O . GLY A 1 82 ? -6.272 9.753 3.530 1.00 81.69 82 GLY A O 1
ATOM 649 N N . GLY A 1 83 ? -4.570 8.354 3.927 1.00 86.94 83 GLY A N 1
ATOM 650 C CA . GLY A 1 83 ? -4.028 9.103 5.066 1.00 86.94 83 GLY A CA 1
ATOM 651 C C . GLY A 1 83 ? -4.919 9.119 6.316 1.00 86.94 83 GLY A C 1
ATOM 652 O O . GLY A 1 83 ? -4.622 9.855 7.255 1.00 86.94 83 GLY A O 1
ATOM 653 N N . LEU A 1 84 ? -5.982 8.306 6.369 1.00 89.44 84 LEU A N 1
ATOM 654 C CA . LEU A 1 84 ? -6.948 8.347 7.468 1.00 89.44 84 LEU A CA 1
ATOM 655 C C . LEU A 1 84 ? -6.358 7.819 8.786 1.00 89.44 84 LEU A C 1
ATOM 657 O O . LEU A 1 84 ? -5.533 6.893 8.854 1.00 89.44 84 LEU A O 1
ATOM 661 N N . THR A 1 85 ? -6.828 8.381 9.892 1.00 89.19 85 THR A N 1
ATOM 662 C CA . THR A 1 85 ? -6.569 7.858 11.234 1.00 89.19 85 THR A CA 1
ATOM 663 C C . THR A 1 85 ? -7.365 6.574 11.480 1.00 89.19 85 THR A C 1
ATOM 665 O O . THR A 1 85 ? -8.369 6.292 10.830 1.00 89.19 85 THR A O 1
ATOM 668 N N . THR A 1 86 ? -6.909 5.744 12.421 1.00 89.38 86 THR A N 1
ATOM 669 C CA . THR A 1 86 ? -7.600 4.479 12.737 1.00 89.38 86 THR A CA 1
ATOM 670 C C . THR A 1 86 ? -9.014 4.736 13.266 1.00 89.38 86 THR A C 1
ATOM 672 O O . THR A 1 86 ? -9.934 4.003 12.916 1.00 89.38 86 THR A O 1
ATOM 675 N N . HIS A 1 87 ? -9.188 5.818 14.025 1.00 90.44 87 HIS A N 1
ATOM 676 C CA . HIS A 1 87 ? -10.472 6.296 14.520 1.00 90.44 87 HIS A CA 1
ATOM 677 C C . HIS A 1 87 ? -11.445 6.684 13.391 1.00 90.44 87 HIS A C 1
ATOM 679 O O . HIS A 1 87 ? -12.604 6.273 13.402 1.00 90.44 87 HIS A O 1
ATOM 685 N N . GLU A 1 88 ? -10.990 7.425 12.374 1.00 91.50 88 GLU A N 1
ATOM 686 C CA . GLU A 1 88 ? -11.835 7.781 11.221 1.00 91.50 88 GLU A CA 1
ATOM 687 C C . GLU A 1 88 ? -12.245 6.546 10.413 1.00 91.50 88 GLU A C 1
ATOM 689 O O . GLU A 1 88 ? -13.405 6.410 10.024 1.00 91.50 88 GLU A O 1
ATOM 694 N N . ILE A 1 89 ? -11.319 5.599 10.230 1.00 92.25 89 ILE A N 1
ATOM 695 C CA . ILE A 1 89 ? -11.613 4.325 9.566 1.00 92.25 89 ILE A CA 1
ATOM 696 C C . ILE A 1 89 ? -12.627 3.519 10.393 1.00 92.25 89 ILE A C 1
ATOM 698 O O . ILE A 1 89 ? -13.570 2.970 9.833 1.00 92.25 89 ILE A O 1
ATOM 702 N N . ALA A 1 90 ? -12.494 3.475 11.720 1.00 93.38 90 ALA A N 1
ATOM 703 C CA . ALA A 1 90 ? -13.444 2.792 12.601 1.00 93.38 90 ALA A CA 1
ATOM 704 C C . ALA A 1 90 ? -14.866 3.352 12.476 1.00 93.38 90 ALA A C 1
ATOM 706 O O . ALA A 1 90 ? -15.821 2.580 12.371 1.00 93.38 90 ALA A O 1
ATOM 707 N N . ARG A 1 91 ? -15.004 4.681 12.379 1.00 93.38 91 ARG A N 1
ATOM 708 C CA . ARG A 1 91 ? -16.296 5.328 12.113 1.00 93.38 91 ARG A CA 1
ATOM 709 C C . ARG A 1 91 ? -16.860 4.973 10.739 1.00 93.38 91 ARG A C 1
ATOM 711 O O . ARG A 1 91 ? -18.055 4.718 10.646 1.00 93.38 91 ARG A O 1
ATOM 718 N N . ALA A 1 92 ? -16.024 4.918 9.702 1.00 91.62 92 ALA A N 1
ATOM 719 C CA . ALA A 1 92 ? -16.450 4.532 8.356 1.00 91.62 92 ALA A CA 1
ATOM 720 C C . ALA A 1 92 ? -16.905 3.063 8.277 1.00 91.62 92 ALA A C 1
ATOM 722 O O . ALA A 1 92 ? -17.843 2.744 7.554 1.00 91.62 92 ALA A O 1
ATOM 723 N N . TYR A 1 93 ? -16.264 2.176 9.043 1.00 90.50 93 TYR A N 1
ATOM 724 C CA . TYR A 1 93 ? -16.612 0.755 9.103 1.00 90.50 93 TYR A CA 1
ATOM 725 C C . TYR A 1 93 ? -17.702 0.408 10.129 1.00 90.50 93 TYR A C 1
ATOM 727 O O . TYR A 1 93 ? -18.136 -0.740 10.160 1.00 90.50 93 TYR A O 1
ATOM 735 N N . LEU A 1 94 ? -18.131 1.353 10.976 1.00 93.06 94 LEU A N 1
ATOM 736 C CA . LEU A 1 94 ? -19.082 1.119 12.076 1.00 93.06 94 LEU A CA 1
ATOM 737 C C . LEU A 1 94 ? -18.666 -0.033 13.022 1.00 93.06 94 LEU A C 1
ATOM 739 O O . LEU A 1 94 ? -19.511 -0.719 13.592 1.00 93.06 94 LEU A O 1
ATOM 743 N N . VAL A 1 95 ? -17.358 -0.242 13.216 1.00 93.62 95 VAL A N 1
ATOM 744 C CA . VAL A 1 95 ? -16.803 -1.228 14.169 1.00 93.62 95 VAL A CA 1
ATOM 745 C C . VAL A 1 95 ? -15.924 -0.533 15.206 1.00 93.62 95 VAL A C 1
ATOM 747 O O . VAL A 1 95 ? -15.375 0.534 14.928 1.00 93.62 95 VAL A O 1
ATOM 750 N N . PRO A 1 96 ? -15.712 -1.147 16.387 1.00 94.69 96 PRO A N 1
ATOM 751 C CA . PRO A 1 96 ? -14.799 -0.611 17.385 1.00 94.69 96 PRO A CA 1
ATOM 752 C C . PRO A 1 96 ? -13.386 -0.417 16.825 1.00 94.69 96 PRO A C 1
ATOM 754 O O . PRO A 1 96 ? -12.859 -1.286 16.124 1.00 94.69 96 PRO A O 1
ATOM 757 N N . GLU A 1 97 ? -12.738 0.677 17.221 1.00 91.56 97 GLU A N 1
ATOM 758 C CA . GLU A 1 97 ? -11.353 0.998 16.862 1.00 91.56 97 GLU A CA 1
ATOM 759 C C . GLU A 1 97 ? -10.340 -0.148 17.066 1.00 91.56 97 GLU A C 1
ATOM 761 O O . GLU A 1 97 ? -9.549 -0.386 16.144 1.00 91.56 97 GLU A O 1
ATOM 766 N N . PRO A 1 98 ? -10.364 -0.935 18.170 1.00 92.81 98 PRO A N 1
ATOM 767 C CA . PRO A 1 98 ? -9.438 -2.061 18.319 1.00 92.81 98 PRO A CA 1
ATOM 768 C C . PRO A 1 98 ? -9.596 -3.110 17.212 1.00 92.81 98 PRO A C 1
ATOM 770 O O . PRO A 1 98 ? -8.608 -3.700 16.775 1.00 92.81 98 PRO A O 1
ATOM 773 N N . THR A 1 99 ? -10.811 -3.298 16.691 1.00 92.31 99 THR A N 1
ATOM 774 C CA . THR A 1 99 ? -11.089 -4.240 15.600 1.00 92.31 99 THR A CA 1
ATOM 775 C C . THR A 1 99 ? -10.392 -3.801 14.317 1.00 92.31 99 THR A C 1
ATOM 777 O O . THR A 1 99 ? -9.739 -4.609 13.658 1.00 92.31 99 THR A O 1
ATOM 780 N N . VAL A 1 100 ? -10.474 -2.513 13.972 1.00 92.12 100 VAL A N 1
ATOM 781 C CA . VAL A 1 100 ? -9.809 -1.952 12.786 1.00 92.12 100 VAL A CA 1
ATOM 782 C C . VAL A 1 100 ? -8.291 -1.968 12.947 1.00 92.12 100 VAL A C 1
ATOM 784 O O . VAL A 1 100 ? -7.582 -2.382 12.028 1.00 92.12 100 VAL A O 1
ATOM 787 N N . ALA A 1 101 ? -7.778 -1.600 14.124 1.00 88.00 101 ALA A N 1
ATOM 788 C CA . ALA A 1 101 ? -6.348 -1.665 14.415 1.00 88.00 101 ALA A CA 1
ATOM 789 C C . ALA A 1 101 ? -5.804 -3.090 14.226 1.00 88.00 101 ALA A C 1
ATOM 791 O O . ALA A 1 101 ? -4.797 -3.302 13.544 1.00 88.00 101 ALA A O 1
ATOM 792 N N . GLN A 1 102 ? -6.508 -4.086 14.766 1.00 92.81 102 GLN A N 1
ATOM 793 C CA . GLN A 1 102 ? -6.100 -5.481 14.676 1.00 92.81 102 GLN A CA 1
ATOM 794 C C . GLN A 1 102 ? -6.245 -6.042 13.257 1.00 92.81 102 GLN A C 1
ATOM 796 O O . GLN A 1 102 ? -5.385 -6.811 12.823 1.00 92.81 102 GLN A O 1
ATOM 801 N N . ARG A 1 103 ? -7.264 -5.609 12.499 1.00 92.88 103 ARG A N 1
ATOM 802 C CA . ARG A 1 103 ? -7.398 -5.905 11.061 1.00 92.88 103 ARG A CA 1
ATOM 803 C C . ARG A 1 103 ? -6.182 -5.404 10.280 1.00 92.88 103 ARG A C 1
ATOM 805 O O . ARG A 1 103 ? -5.582 -6.184 9.546 1.00 92.88 103 ARG A O 1
ATOM 812 N N . ILE A 1 104 ? -5.761 -4.155 10.491 1.00 88.94 104 ILE A N 1
ATOM 813 C CA . ILE A 1 104 ? -4.589 -3.568 9.815 1.00 88.94 104 ILE A CA 1
ATOM 814 C C . ILE A 1 104 ? -3.304 -4.329 10.173 1.00 88.94 104 ILE A C 1
ATOM 816 O O . ILE A 1 104 ? -2.488 -4.613 9.296 1.00 88.94 104 ILE A O 1
ATOM 820 N N . VAL A 1 105 ? -3.110 -4.684 11.447 1.00 92.19 105 VAL A N 1
ATOM 821 C CA . VAL A 1 105 ? -1.926 -5.442 11.890 1.00 92.19 105 VAL A CA 1
ATOM 822 C C . VAL A 1 105 ? -1.892 -6.837 11.264 1.00 92.19 105 VAL A C 1
ATOM 824 O O . VAL A 1 105 ? -0.853 -7.241 10.740 1.00 92.19 105 VAL A O 1
ATOM 827 N N . ARG A 1 106 ? -3.020 -7.559 11.265 1.00 89.81 106 ARG A N 1
ATOM 828 C CA . ARG A 1 106 ? -3.118 -8.878 10.621 1.00 89.81 106 ARG A CA 1
ATOM 829 C C . ARG A 1 106 ? -2.848 -8.783 9.125 1.00 89.81 106 ARG A C 1
ATOM 831 O O . ARG A 1 106 ? -2.026 -9.540 8.629 1.00 89.81 106 ARG A O 1
ATOM 838 N N . ALA A 1 107 ? -3.441 -7.807 8.440 1.00 88.44 107 ALA A N 1
ATOM 839 C CA . ALA A 1 107 ? -3.222 -7.585 7.014 1.00 88.44 107 ALA A CA 1
ATOM 840 C C . ALA A 1 107 ? -1.737 -7.357 6.680 1.00 88.44 107 ALA A C 1
ATOM 842 O O . ALA A 1 107 ? -1.197 -7.987 5.773 1.00 88.44 107 ALA A O 1
ATOM 843 N N . LYS A 1 108 ? -1.037 -6.524 7.464 1.00 86.50 108 LYS A N 1
ATOM 844 C CA . LYS A 1 108 ? 0.414 -6.318 7.308 1.00 86.50 108 LYS A CA 1
ATOM 845 C C . LYS A 1 108 ? 1.208 -7.607 7.509 1.00 86.50 108 LYS A C 1
ATOM 847 O O . LYS A 1 108 ? 2.139 -7.861 6.755 1.00 86.50 108 LYS A O 1
ATOM 852 N N . ARG A 1 109 ? 0.841 -8.426 8.499 1.00 85.75 109 ARG A N 1
ATOM 853 C CA . ARG A 1 109 ? 1.486 -9.723 8.742 1.00 85.75 109 ARG A CA 1
ATOM 854 C C . ARG A 1 109 ? 1.281 -10.684 7.570 1.00 85.75 109 ARG A C 1
ATOM 856 O O . ARG A 1 109 ? 2.254 -11.257 7.092 1.00 85.75 109 ARG A O 1
ATOM 863 N N . THR A 1 110 ? 0.051 -10.799 7.073 1.00 84.69 110 THR A N 1
ATOM 864 C CA . THR A 1 110 ? -0.288 -11.654 5.929 1.00 84.69 110 THR A CA 1
ATOM 865 C C . THR A 1 110 ? 0.477 -11.243 4.668 1.00 84.69 110 THR A C 1
ATOM 867 O O . THR A 1 110 ? 0.995 -12.102 3.960 1.00 84.69 110 THR A O 1
ATOM 870 N N . LEU A 1 111 ? 0.627 -9.938 4.410 1.00 83.88 111 LEU A N 1
ATOM 871 C CA . LEU A 1 111 ? 1.453 -9.438 3.303 1.00 83.88 111 LEU A CA 1
ATOM 872 C C . LEU A 1 111 ? 2.939 -9.776 3.479 1.00 83.88 111 LEU A C 1
ATOM 874 O O . LEU A 1 111 ? 3.592 -10.181 2.521 1.00 83.88 111 LEU A O 1
ATOM 878 N N . SER A 1 112 ? 3.477 -9.650 4.694 1.00 79.62 112 SER A N 1
ATOM 879 C CA . SER A 1 112 ? 4.870 -10.015 4.986 1.00 79.62 112 SER A CA 1
ATOM 880 C C . SER A 1 112 ? 5.147 -11.508 4.797 1.00 79.62 112 SER A C 1
ATOM 882 O O . SER A 1 112 ? 6.242 -11.886 4.384 1.00 79.62 112 SER A O 1
ATOM 884 N N . GLU A 1 113 ? 4.169 -12.363 5.095 1.00 79.69 113 GLU A N 1
ATOM 885 C CA . GLU A 1 113 ? 4.252 -13.807 4.865 1.00 79.69 113 GLU A CA 1
ATOM 886 C C . GLU A 1 113 ? 4.158 -14.132 3.362 1.00 79.69 113 GLU A C 1
ATOM 888 O O . GLU A 1 113 ? 5.001 -14.870 2.849 1.00 79.69 113 GLU A O 1
ATOM 893 N N . ALA A 1 114 ? 3.225 -13.501 2.638 1.00 74.00 114 ALA A N 1
ATOM 894 C CA . ALA A 1 114 ? 3.015 -13.690 1.198 1.00 74.00 114 ALA A CA 1
ATOM 895 C C . ALA A 1 114 ? 4.132 -13.106 0.312 1.00 74.00 114 ALA A C 1
ATOM 897 O O . ALA A 1 114 ? 4.372 -13.603 -0.786 1.00 74.00 114 ALA A O 1
ATOM 898 N N . ARG A 1 115 ? 4.881 -12.097 0.784 1.00 65.38 115 ARG A N 1
ATOM 899 C CA . ARG A 1 115 ? 6.028 -11.529 0.048 1.00 65.38 115 ARG A CA 1
ATOM 900 C C . ARG A 1 115 ? 7.087 -12.579 -0.314 1.00 65.38 115 ARG A C 1
ATOM 902 O O . ARG A 1 115 ? 7.853 -12.363 -1.245 1.00 65.38 115 ARG A O 1
ATOM 909 N N . ARG A 1 116 ? 7.140 -13.708 0.402 1.00 53.69 116 ARG A N 1
ATOM 910 C CA . ARG A 1 116 ? 8.071 -14.810 0.108 1.00 53.69 116 ARG A CA 1
ATOM 911 C C . ARG A 1 116 ? 7.647 -15.687 -1.073 1.00 53.69 116 ARG A C 1
ATOM 913 O O . ARG A 1 116 ? 8.502 -16.375 -1.613 1.00 53.69 116 ARG A O 1
ATOM 920 N N . SER A 1 117 ? 6.368 -15.693 -1.452 1.00 45.84 117 SER A N 1
ATOM 921 C CA . SER A 1 117 ? 5.842 -16.562 -2.514 1.00 45.84 117 SER A CA 1
ATOM 922 C C . SER A 1 117 ? 5.526 -15.829 -3.819 1.00 45.84 117 SER A C 1
ATOM 924 O O . SER A 1 117 ? 5.354 -16.482 -4.845 1.00 45.84 117 SER A O 1
ATOM 926 N N . TRP A 1 118 ? 5.454 -14.494 -3.806 1.00 42.16 118 TRP A N 1
ATOM 927 C CA . TRP A 1 118 ? 5.112 -13.696 -4.985 1.00 42.16 118 TRP A CA 1
ATOM 928 C C . TRP A 1 118 ? 6.364 -13.193 -5.725 1.00 42.16 118 TRP A C 1
ATOM 930 O O . TRP A 1 118 ? 7.282 -12.692 -5.068 1.00 42.16 118 TRP A O 1
ATOM 940 N N . PRO A 1 119 ? 6.422 -13.260 -7.072 1.00 44.00 119 PRO A N 1
ATOM 941 C CA . PRO A 1 119 ? 7.518 -12.681 -7.842 1.00 44.00 119 PRO A CA 1
ATOM 942 C C . PRO A 1 119 ? 7.461 -11.152 -7.729 1.00 44.00 119 PRO A C 1
ATOM 944 O O . PRO A 1 119 ? 6.697 -10.473 -8.412 1.00 44.00 119 PRO A O 1
ATOM 947 N N . ALA A 1 120 ? 8.241 -10.600 -6.803 1.00 49.28 120 ALA A N 1
ATOM 948 C CA . ALA A 1 120 ? 8.379 -9.164 -6.631 1.00 49.28 120 ALA A CA 1
ATOM 949 C C . ALA A 1 120 ? 9.236 -8.585 -7.769 1.00 49.28 120 ALA A C 1
ATOM 951 O O . ALA A 1 120 ? 10.420 -8.906 -7.889 1.00 49.28 120 ALA A O 1
ATOM 952 N N . MET A 1 121 ? 8.648 -7.698 -8.575 1.00 36.69 121 MET A N 1
ATOM 953 C CA . MET A 1 121 ? 9.400 -6.741 -9.391 1.00 36.69 121 MET A CA 1
ATOM 954 C C . MET A 1 121 ? 10.404 -6.000 -8.487 1.00 36.69 121 MET A C 1
ATOM 956 O O . MET A 1 121 ? 10.076 -5.633 -7.356 1.00 36.69 121 MET A O 1
ATOM 960 N N . ARG A 1 122 ? 11.655 -5.895 -8.957 1.00 38.50 122 ARG A N 1
ATOM 961 C CA . ARG A 1 122 ? 12.872 -5.581 -8.181 1.00 38.50 122 ARG A CA 1
ATOM 962 C C . ARG A 1 122 ? 12.691 -4.397 -7.229 1.00 38.50 122 ARG A C 1
ATOM 964 O O . ARG A 1 122 ? 12.761 -3.247 -7.643 1.00 38.50 122 ARG A O 1
ATOM 971 N N . ALA A 1 123 ? 12.535 -4.678 -5.940 1.00 38.72 123 ALA A N 1
ATOM 972 C CA . ALA A 1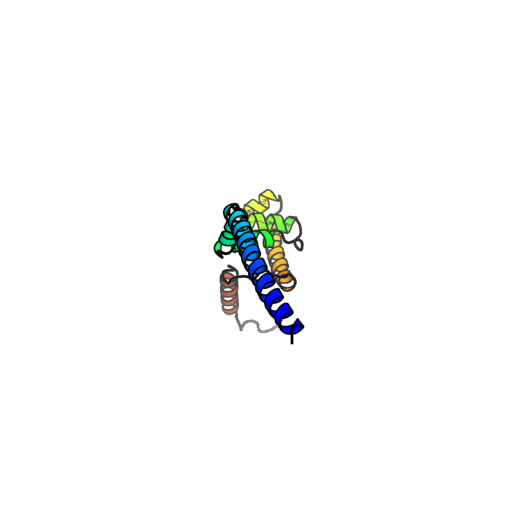 123 ? 12.457 -3.651 -4.908 1.00 38.72 123 ALA A CA 1
ATOM 973 C C . ALA A 1 123 ? 13.795 -2.893 -4.779 1.00 38.72 123 ALA A C 1
ATOM 975 O O . ALA A 1 123 ? 14.793 -3.488 -4.371 1.00 38.72 123 ALA A O 1
ATOM 976 N N . ASN A 1 124 ? 13.797 -1.590 -5.081 1.00 39.00 124 ASN A N 1
ATOM 977 C CA . ASN A 1 124 ? 14.856 -0.664 -4.664 1.00 39.00 124 ASN A CA 1
ATOM 978 C C . ASN A 1 124 ? 14.669 -0.316 -3.165 1.00 39.00 124 ASN A C 1
ATOM 980 O O . ASN A 1 124 ? 13.573 -0.371 -2.603 1.00 39.00 124 ASN A O 1
ATOM 984 N N . ALA A 1 125 ? 15.790 -0.037 -2.511 1.00 37.81 125 ALA A N 1
ATOM 985 C CA . ALA A 1 125 ? 16.134 0.002 -1.101 1.00 37.81 125 ALA A CA 1
ATOM 986 C C . ALA A 1 125 ? 15.450 1.064 -0.211 1.00 37.81 125 ALA A C 1
ATOM 988 O O . ALA A 1 125 ? 15.850 1.198 0.945 1.00 37.81 125 ALA A O 1
ATOM 989 N N . ASN A 1 126 ? 14.387 1.748 -0.645 1.00 40.59 126 ASN A N 1
ATOM 990 C CA . ASN A 1 126 ? 13.725 2.794 0.158 1.00 40.59 126 ASN A CA 1
ATOM 991 C C . ASN A 1 126 ? 12.393 2.380 0.809 1.00 40.59 126 ASN A C 1
ATOM 993 O O . ASN A 1 126 ? 11.564 3.206 1.192 1.00 40.59 126 ASN A O 1
ATOM 997 N N . CYS A 1 127 ? 12.205 1.084 1.069 1.00 36.47 127 CYS A N 1
ATOM 998 C CA . CYS A 1 127 ? 11.074 0.621 1.869 1.00 36.47 127 CYS A CA 1
ATOM 999 C C . CYS A 1 127 ? 11.206 1.038 3.349 1.00 36.47 127 CYS A C 1
ATOM 1001 O O . CYS A 1 127 ? 11.972 0.459 4.125 1.00 36.47 127 CYS A O 1
ATOM 1003 N N . CYS A 1 128 ? 10.334 1.970 3.744 1.00 33.75 128 CYS A N 1
ATOM 1004 C CA . CYS A 1 128 ? 10.021 2.528 5.070 1.00 33.75 128 CYS A CA 1
ATOM 1005 C C . CYS A 1 128 ? 9.902 1.524 6.259 1.00 33.75 128 CYS A C 1
ATOM 1007 O O . CYS A 1 128 ? 9.695 1.920 7.409 1.00 33.75 128 CYS A O 1
ATOM 1009 N N . TRP A 1 129 ? 10.048 0.217 6.020 1.00 35.50 129 TRP A N 1
ATOM 1010 C CA . TRP A 1 129 ? 10.049 -0.849 7.027 1.00 35.50 129 TRP A CA 1
ATOM 1011 C C . TRP A 1 129 ? 11.385 -0.999 7.778 1.00 35.50 129 TRP A C 1
ATOM 1013 O O . TRP A 1 129 ? 11.372 -1.472 8.915 1.00 35.50 129 TRP A O 1
ATOM 1023 N N . SER A 1 130 ? 12.521 -0.547 7.224 1.00 34.91 130 SER A N 1
ATOM 1024 C CA . SER A 1 130 ? 13.817 -0.598 7.930 1.00 34.91 130 SER A CA 1
ATOM 1025 C C . SER A 1 130 ? 13.875 0.358 9.131 1.00 34.91 130 SER A C 1
ATOM 1027 O O . SER A 1 130 ? 14.452 0.013 10.162 1.00 34.91 130 SER A O 1
ATOM 1029 N N . VAL A 1 131 ? 13.202 1.513 9.060 1.00 41.16 131 VAL A N 1
ATOM 1030 C CA . VAL A 1 131 ? 13.166 2.498 10.156 1.00 41.16 131 VAL A CA 1
ATOM 1031 C C . VAL A 1 131 ? 12.390 1.960 11.362 1.00 41.16 131 VAL A C 1
ATOM 1033 O O . VAL A 1 131 ? 12.749 2.242 12.503 1.00 41.16 131 VAL A O 1
ATOM 1036 N N . ARG A 1 132 ? 11.366 1.122 11.143 1.00 41.84 132 ARG A N 1
ATOM 1037 C CA . ARG A 1 132 ? 10.580 0.512 12.228 1.00 41.84 132 ARG A CA 1
ATOM 1038 C C . ARG A 1 132 ? 11.176 -0.803 12.728 1.00 41.84 132 ARG A C 1
ATOM 1040 O O . ARG A 1 132 ? 11.240 -0.975 13.938 1.00 41.84 132 ARG A O 1
ATOM 1047 N N . ALA A 1 133 ? 11.719 -1.649 11.849 1.00 34.38 133 ALA A N 1
ATOM 1048 C CA . ALA A 1 133 ? 12.443 -2.859 12.254 1.00 34.38 133 ALA A CA 1
ATOM 1049 C C . ALA A 1 133 ? 13.686 -2.536 13.108 1.00 34.38 133 ALA A C 1
ATOM 1051 O O . ALA A 1 133 ? 13.964 -3.224 14.086 1.00 34.38 133 ALA A O 1
ATOM 1052 N N . ARG A 1 134 ? 14.394 -1.434 12.810 1.00 39.47 134 ARG A N 1
ATOM 1053 C CA . ARG A 1 134 ? 15.530 -0.962 13.621 1.00 39.47 134 ARG A CA 1
ATOM 1054 C C . ARG A 1 134 ? 15.083 -0.374 14.970 1.00 39.47 134 ARG A C 1
ATOM 1056 O O . ARG A 1 134 ? 15.779 -0.538 15.965 1.00 39.47 134 ARG A O 1
ATOM 1063 N N . ARG A 1 135 ? 13.900 0.253 15.030 1.00 40.25 135 ARG A N 1
ATOM 1064 C CA . ARG A 1 135 ? 13.322 0.821 16.264 1.00 40.25 135 ARG A CA 1
ATOM 1065 C C . ARG A 1 135 ? 12.702 -0.249 17.174 1.00 40.25 135 ARG A C 1
ATOM 1067 O O . ARG A 1 135 ? 12.830 -0.146 18.386 1.00 40.25 135 ARG A O 1
ATOM 1074 N N . GLU A 1 136 ? 12.101 -1.297 16.614 1.00 41.91 136 GLU A N 1
ATOM 1075 C CA . GLU A 1 136 ? 11.593 -2.455 17.369 1.00 41.91 136 GLU A CA 1
ATOM 1076 C C . GLU A 1 136 ? 12.735 -3.336 17.902 1.00 41.91 136 GLU A C 1
ATOM 1078 O O . GLU A 1 136 ? 12.671 -3.772 19.050 1.00 41.91 136 GLU A O 1
ATOM 1083 N N . ALA A 1 137 ? 13.829 -3.498 17.146 1.00 37.06 137 ALA A N 1
ATOM 1084 C CA . ALA A 1 137 ? 15.040 -4.169 17.630 1.00 37.06 137 ALA A CA 1
ATOM 1085 C C . ALA A 1 137 ? 15.731 -3.420 18.792 1.00 37.06 137 ALA A C 1
ATOM 1087 O O . ALA A 1 137 ? 16.285 -4.060 19.682 1.00 37.06 137 ALA A O 1
ATOM 1088 N N . LEU A 1 138 ? 15.659 -2.081 18.821 1.00 42.06 138 LEU A N 1
ATOM 1089 C CA . LEU A 1 138 ? 16.162 -1.238 19.921 1.00 42.06 138 LEU A CA 1
ATOM 1090 C C . LEU A 1 138 ? 15.263 -1.267 21.171 1.00 42.06 138 LEU A C 1
ATOM 1092 O O . LEU A 1 138 ? 15.757 -1.185 22.292 1.00 42.06 138 LEU A O 1
ATOM 1096 N N . VAL A 1 139 ? 13.942 -1.398 21.009 1.00 45.78 139 VAL A N 1
ATOM 1097 C CA . VAL A 1 139 ? 13.003 -1.496 22.145 1.00 45.78 139 VAL A CA 1
ATOM 1098 C C . VAL A 1 139 ? 13.014 -2.900 22.766 1.00 45.78 139 VAL A C 1
ATOM 1100 O O . VAL A 1 139 ? 12.818 -3.032 23.973 1.00 45.78 139 VAL A O 1
ATOM 1103 N N . ALA A 1 140 ? 13.298 -3.943 21.978 1.00 39.41 140 ALA A N 1
ATOM 1104 C CA . ALA A 1 140 ? 13.425 -5.315 22.471 1.00 39.41 140 ALA A CA 1
ATOM 1105 C C . ALA A 1 140 ? 14.682 -5.535 23.339 1.00 39.41 140 ALA A C 1
ATOM 1107 O O . ALA A 1 140 ? 14.624 -6.298 24.298 1.00 39.41 140 ALA A O 1
ATOM 1108 N N . THR A 1 141 ? 15.792 -4.834 23.074 1.00 47.09 141 THR A N 1
ATOM 1109 C CA . THR A 1 141 ? 17.005 -4.882 23.920 1.00 47.09 141 THR A CA 1
ATOM 1110 C C . THR A 1 141 ? 16.905 -4.027 25.185 1.00 47.09 141 THR A C 1
ATOM 1112 O O . THR A 1 141 ? 17.560 -4.334 26.175 1.00 47.09 141 THR A O 1
ATOM 1115 N N . ALA A 1 142 ? 16.039 -3.010 25.210 1.00 39.12 142 ALA A N 1
ATOM 1116 C CA . ALA A 1 142 ? 15.830 -2.151 26.380 1.00 39.12 142 ALA A CA 1
ATOM 1117 C C . ALA A 1 142 ? 14.870 -2.737 27.440 1.00 39.12 142 ALA A C 1
ATOM 1119 O O . ALA A 1 142 ? 14.607 -2.088 28.451 1.00 39.12 142 ALA A O 1
ATOM 1120 N N . ARG A 1 143 ? 14.324 -3.946 27.230 1.00 39.56 143 ARG A N 1
ATOM 1121 C CA . ARG A 1 143 ? 13.304 -4.553 28.106 1.00 39.56 143 ARG A CA 1
ATOM 1122 C C . ARG A 1 143 ? 13.669 -5.949 28.619 1.00 39.56 143 ARG A C 1
ATOM 1124 O O . ARG A 1 143 ? 12.777 -6.752 28.874 1.00 39.56 143 ARG A O 1
ATOM 1131 N N . CYS A 1 144 ? 14.961 -6.214 28.812 1.00 31.53 144 CYS A N 1
ATOM 1132 C CA . CYS A 1 144 ? 15.434 -7.334 29.627 1.00 31.53 144 CYS A CA 1
ATOM 1133 C C . CYS A 1 144 ? 15.565 -6.911 31.101 1.00 31.53 144 CYS A C 1
ATOM 1135 O O . CYS A 1 144 ? 16.596 -6.349 31.466 1.00 31.53 144 CYS A O 1
ATOM 1137 N N . PRO A 1 145 ? 14.601 -7.228 31.983 1.00 36.97 145 PRO A N 1
ATOM 1138 C CA . PRO A 1 145 ? 14.893 -7.455 33.382 1.00 36.97 145 PRO A CA 1
ATOM 1139 C C . PRO A 1 145 ? 15.098 -8.962 33.579 1.00 36.97 145 PRO A C 1
ATOM 1141 O O . PRO A 1 145 ? 14.160 -9.739 33.742 1.00 36.97 145 PRO A O 1
ATOM 1144 N N . VAL A 1 146 ? 16.363 -9.373 33.553 1.00 41.53 146 VAL A N 1
ATOM 1145 C CA . VAL A 1 146 ? 16.816 -10.500 34.370 1.00 41.53 146 VAL A CA 1
ATOM 1146 C C . VAL A 1 146 ? 16.722 -10.045 35.833 1.00 41.53 146 VAL A C 1
ATOM 1148 O O . VAL A 1 146 ? 17.157 -8.943 36.151 1.00 41.53 146 VAL A O 1
ATOM 1151 N N . MET A 1 147 ? 16.181 -10.918 36.690 1.00 40.59 147 MET A N 1
ATOM 1152 C CA . MET A 1 147 ? 16.002 -10.807 38.152 1.00 40.59 147 MET A CA 1
ATOM 1153 C C . MET A 1 147 ? 14.696 -10.173 38.653 1.00 40.59 147 MET A C 1
ATOM 1155 O O . MET A 1 147 ? 14.641 -8.979 38.915 1.00 40.59 147 MET A O 1
ATOM 1159 N N . ALA A 1 148 ? 13.679 -11.010 38.893 1.00 39.47 148 ALA A N 1
ATOM 1160 C CA . ALA A 1 148 ? 12.940 -11.053 40.166 1.00 39.47 148 ALA A CA 1
ATOM 1161 C C . ALA A 1 148 ? 11.761 -12.036 40.076 1.00 39.47 148 ALA A C 1
ATOM 1163 O O . ALA A 1 148 ? 10.682 -11.649 39.641 1.00 39.47 148 ALA A O 1
ATOM 1164 N N . GLN A 1 149 ? 11.949 -13.279 40.529 1.00 40.06 149 GLN A N 1
ATOM 1165 C CA . GLN A 1 149 ? 11.003 -13.930 41.450 1.00 40.06 149 GLN A CA 1
ATOM 1166 C C . GLN A 1 149 ? 11.541 -15.282 41.929 1.00 40.06 149 GLN A C 1
ATOM 1168 O O . GLN A 1 149 ? 11.685 -16.238 41.171 1.00 40.06 149 GLN A O 1
ATOM 1173 N N . ALA A 1 150 ? 11.868 -15.295 43.219 1.00 35.62 150 ALA A N 1
ATOM 1174 C CA . ALA A 1 150 ? 12.075 -16.465 44.054 1.00 35.62 150 ALA A CA 1
ATOM 1175 C C . ALA A 1 150 ? 10.722 -17.141 44.376 1.00 35.62 150 ALA A C 1
ATOM 1177 O O . ALA A 1 150 ? 9.716 -16.430 44.450 1.00 35.62 150 ALA A O 1
ATOM 1178 N N . PRO A 1 151 ? 10.679 -18.466 44.614 1.00 38.81 151 PRO A N 1
ATOM 1179 C CA . PRO A 1 151 ? 9.478 -19.149 45.092 1.00 38.81 151 PRO A CA 1
ATOM 1180 C C . PRO A 1 151 ? 9.522 -19.437 46.607 1.00 38.81 151 PRO A C 1
ATOM 1182 O O . PRO A 1 151 ? 10.487 -20.026 47.088 1.00 38.81 151 PRO A O 1
ATOM 1185 N N . ALA A 1 152 ? 8.468 -19.036 47.328 1.00 36.59 152 ALA A N 1
ATOM 1186 C CA . ALA A 1 152 ? 7.952 -19.583 48.601 1.00 36.59 152 ALA A CA 1
ATOM 1187 C C . ALA A 1 152 ? 6.722 -18.740 49.025 1.00 36.59 152 ALA A C 1
ATOM 1189 O O . ALA A 1 152 ? 6.668 -17.567 48.632 1.00 36.59 152 ALA A O 1
ATOM 1190 N N . PRO A 1 153 ? 5.752 -19.237 49.820 1.00 50.56 153 PRO A N 1
ATOM 1191 C CA . PRO A 1 153 ? 5.778 -20.417 50.698 1.00 50.56 153 PRO A CA 1
ATOM 1192 C C . PRO A 1 153 ? 5.125 -21.688 50.139 1.00 50.56 153 PRO A C 1
ATOM 1194 O O . PRO A 1 153 ? 4.195 -21.579 49.310 1.00 50.56 153 PRO A O 1
#

Foldseek 3Di:
DVVVVVVVVVVVVVVVVVVVVVVVVVVVVVVVVVVDPPPPVVVVVVVVVPPPPVPVVVQLDLLCDPLADPLLSVLSCCVPVVVDDLVVVCVVVVHDSVVSVVSPVVSVVSSVVCVVVDPDDDDDDPPPVVVVVVVVVVVVVVPDDDDDDDDDD

Secondary structure (DSSP, 8-state):
-HHHHHHHHHHHHHHHHHHHHHHHHHHHHHHHHHT-PPPHHHHHHHHHHSTTSHHHHHHHHHHT-TTS-HHHHHHHHHHHTS---HHHHHHHHTS-HHHHHHHHHHHHHHHHHHTTTS------S--THHHHHHHHHHHHHTT----------

pLDDT: mean 71.45, std 21.48, range [31.53, 94.69]

Sequence (153 aa):
MRTAKNKALDRIRRDRNLAGKLEEIEHDLQAQEALVVPDFFDALDDARADEIGDDLLRLIFTSCHPVLSMEARVALTLKLLGGLTTHEIARAYLVPEPTVAQRIVRAKRTLSEARRSWPAMRANANCCWSVRARREALVATARCPVMAQAPAP

Radius of gyration: 33.09 Å; chains: 1; bounding box: 57×32×121 Å